Protein AF-A0A943HLJ6-F1 (afdb_monomer_lite)

Foldseek 3Di:
DDDDDPVNVVVVVVVVVVLVVVVVVVVVVVVVVVVVPPDPPDQKDWDWDWDQDPNDIDIDIDIDHDPPPD

Organism: Streptococcus parasanguinis (NCBI:txid1318)

pLDDT: mean 77.71, std 10.89, range [55.62, 92.0]

Structure (mmCIF, N/CA/C/O backbone):
data_AF-A0A943HLJ6-F1
#
_entry.id   AF-A0A943HLJ6-F1
#
loop_
_atom_site.group_PDB
_atom_site.id
_atom_site.type_symbol
_atom_site.label_atom_id
_atom_site.label_alt_id
_atom_site.label_comp_id
_atom_site.label_asym_id
_atom_site.label_entity_id
_atom_site.label_seq_id
_atom_site.pdbx_PDB_ins_code
_atom_site.Cartn_x
_atom_site.Cartn_y
_atom_site.Cartn_z
_atom_site.occupancy
_atom_site.B_iso_or_equiv
_atom_site.auth_seq_id
_atom_site.auth_comp_id
_atom_site.auth_asym_id
_atom_site.auth_atom_id
_atom_site.pdbx_PDB_model_num
ATOM 1 N N . MET A 1 1 ? -21.937 14.174 32.952 1.00 60.16 1 MET A N 1
ATOM 2 C CA . MET A 1 1 ? -20.960 13.467 32.096 1.00 60.16 1 MET A CA 1
ATOM 3 C C . MET A 1 1 ? -20.359 12.358 32.937 1.00 60.16 1 MET A C 1
ATOM 5 O O . MET A 1 1 ? -19.976 12.655 34.059 1.00 60.16 1 MET A O 1
ATOM 9 N N . LYS A 1 2 ? -20.373 11.101 32.479 1.00 70.12 2 LYS A N 1
ATOM 10 C CA . LYS A 1 2 ? -19.673 10.023 33.195 1.00 70.12 2 LYS A CA 1
ATOM 11 C C . LYS A 1 2 ? -18.180 10.147 32.889 1.00 70.12 2 LYS A C 1
ATOM 13 O O . LYS A 1 2 ? -17.828 10.241 31.715 1.00 70.12 2 LYS A O 1
ATOM 18 N N . GLU A 1 3 ? -17.342 10.200 33.919 1.00 73.56 3 GLU A N 1
ATOM 19 C CA . GLU A 1 3 ? -15.890 10.098 33.750 1.00 73.56 3 GLU A CA 1
ATOM 20 C C . GLU A 1 3 ? -15.539 8.699 33.247 1.00 73.56 3 GLU A C 1
ATOM 22 O O . GLU A 1 3 ? -16.070 7.707 33.747 1.00 73.56 3 GLU A O 1
ATOM 27 N N . LYS A 1 4 ? -14.675 8.636 32.231 1.00 82.12 4 LYS A N 1
ATOM 28 C CA . LYS A 1 4 ? -14.115 7.375 31.745 1.00 82.12 4 LYS A CA 1
ATOM 29 C C . LYS A 1 4 ? -13.007 6.928 32.686 1.00 82.12 4 LYS A C 1
ATOM 31 O O . LYS A 1 4 ? -12.226 7.746 33.172 1.00 82.12 4 LYS A O 1
ATOM 36 N N . THR A 1 5 ? -12.924 5.629 32.915 1.00 85.31 5 THR A N 1
ATOM 37 C CA . THR A 1 5 ? -11.839 5.018 33.676 1.00 85.31 5 THR A CA 1
ATOM 38 C C . THR A 1 5 ? -10.543 5.010 32.864 1.00 85.31 5 THR A C 1
ATOM 40 O O . THR A 1 5 ? -10.551 5.048 31.634 1.00 85.31 5 THR A O 1
ATOM 43 N N . TYR A 1 6 ? -9.408 4.927 33.560 1.00 75.69 6 TYR A N 1
ATOM 44 C CA . TYR A 1 6 ? -8.079 4.849 32.945 1.00 75.69 6 TYR A CA 1
ATOM 45 C C . TYR A 1 6 ? -7.975 3.743 31.876 1.00 75.69 6 TYR A C 1
ATOM 47 O O . TYR A 1 6 ? -7.407 3.966 30.809 1.00 75.69 6 TYR A O 1
ATOM 55 N N . TYR A 1 7 ? -8.585 2.581 32.125 1.00 80.19 7 TYR A N 1
ATOM 56 C CA . TYR A 1 7 ? -8.564 1.445 31.201 1.00 80.19 7 TYR A CA 1
ATOM 57 C C . TYR A 1 7 ? -9.433 1.664 29.958 1.00 80.19 7 TYR A C 1
ATOM 59 O O . TYR A 1 7 ? -9.002 1.328 28.861 1.00 80.19 7 TYR A O 1
ATOM 67 N N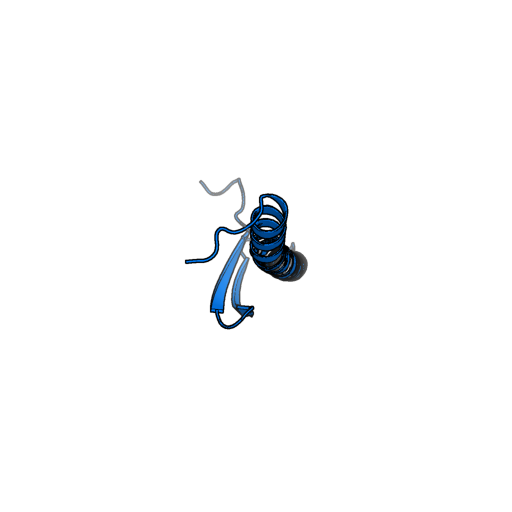 . GLU A 1 8 ? -10.601 2.299 30.094 1.00 80.06 8 GLU A N 1
ATOM 68 C CA . GLU A 1 8 ? -11.460 2.636 28.945 1.00 80.06 8 GLU A CA 1
ATOM 69 C C . GLU A 1 8 ? -10.779 3.637 27.999 1.00 80.06 8 GLU A C 1
ATOM 71 O O . GLU A 1 8 ? -10.952 3.568 26.784 1.00 80.06 8 GLU A O 1
ATOM 76 N N . VAL A 1 9 ? -9.970 4.556 28.539 1.00 78.75 9 VAL A N 1
ATOM 77 C CA . VAL A 1 9 ? -9.177 5.491 27.726 1.00 78.75 9 VAL A CA 1
ATOM 78 C C . VAL A 1 9 ? -8.076 4.756 26.956 1.00 78.75 9 VAL A C 1
ATOM 80 O O . VAL A 1 9 ? -7.886 5.026 25.771 1.00 78.75 9 VAL A O 1
ATOM 83 N N . LEU A 1 10 ? -7.376 3.811 27.591 1.00 72.38 10 LEU A N 1
ATOM 84 C CA . LEU A 1 10 ? -6.344 3.006 26.929 1.00 72.38 10 LEU A CA 1
ATOM 85 C C . LEU A 1 10 ? -6.925 2.117 25.822 1.00 72.38 10 LEU A C 1
ATOM 87 O O . LEU A 1 10 ? -6.383 2.088 24.721 1.00 72.38 10 LEU A O 1
ATOM 91 N N . GLU A 1 11 ? -8.057 1.465 26.077 1.00 75.56 11 GLU A N 1
ATOM 92 C CA . GLU A 1 11 ? -8.721 0.582 25.113 1.00 75.56 11 GLU A CA 1
ATOM 93 C C . GLU A 1 11 ? -9.232 1.360 23.880 1.00 75.56 11 GLU A C 1
ATOM 95 O O . GLU A 1 11 ? -9.146 0.891 22.741 1.00 75.56 11 GLU A O 1
ATOM 100 N N . GLU A 1 12 ? -9.701 2.600 24.071 1.00 70.69 12 GLU A N 1
ATOM 101 C CA . GLU A 1 12 ? -10.045 3.506 22.967 1.00 70.69 12 GLU A CA 1
ATOM 102 C C . GLU A 1 12 ? -8.819 3.972 22.171 1.00 70.69 12 GLU A C 1
ATOM 104 O O . GLU A 1 12 ? -8.903 4.123 20.946 1.00 70.69 12 GLU A O 1
ATOM 109 N N . MET A 1 13 ? -7.687 4.210 22.841 1.00 66.44 13 MET A N 1
ATOM 110 C CA . MET A 1 13 ? -6.432 4.577 22.182 1.00 66.44 13 MET A CA 1
ATOM 111 C C . MET A 1 13 ? -5.87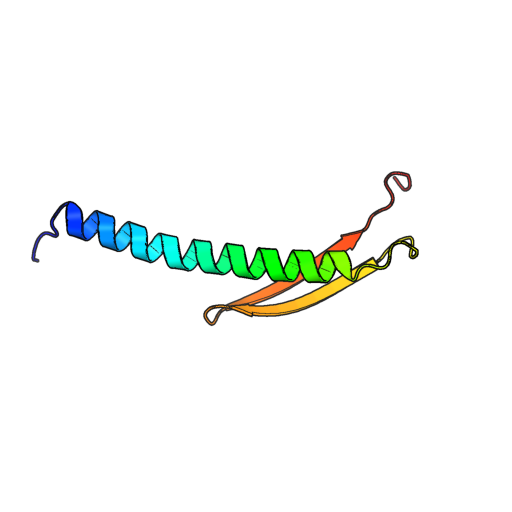2 3.410 21.365 1.00 66.44 13 MET A C 1
ATOM 113 O O . MET A 1 13 ? -5.480 3.623 20.219 1.00 66.44 13 MET A O 1
ATOM 117 N N . GLU A 1 14 ? -5.900 2.189 21.899 1.00 64.31 14 GLU A N 1
ATOM 118 C CA . GLU A 1 14 ? -5.481 0.975 21.191 1.00 64.31 14 GLU A CA 1
ATOM 119 C C . GLU A 1 14 ? -6.371 0.681 19.981 1.00 64.31 14 GLU A C 1
ATOM 121 O O . GLU A 1 14 ? -5.847 0.469 18.889 1.00 64.31 14 GLU A O 1
ATOM 126 N N . ARG A 1 15 ? -7.702 0.770 20.116 1.00 65.75 15 ARG A N 1
ATOM 127 C CA . ARG A 1 15 ? -8.633 0.596 18.981 1.00 65.75 15 ARG A CA 1
ATOM 128 C C . ARG A 1 15 ? -8.473 1.656 17.894 1.00 65.75 15 ARG A C 1
ATOM 130 O O . ARG A 1 15 ? -8.628 1.364 16.710 1.00 65.75 15 ARG A O 1
ATOM 137 N N . LYS A 1 16 ? -8.182 2.907 18.263 1.00 64.38 16 LYS A N 1
ATOM 138 C CA . LYS A 1 16 ? -7.883 3.951 17.269 1.00 64.38 16 LYS A CA 1
ATOM 139 C C . LYS A 1 16 ? -6.557 3.686 16.564 1.00 64.38 16 LYS A C 1
ATOM 141 O O . LYS A 1 16 ? -6.489 3.864 15.348 1.00 64.38 16 LYS A O 1
ATOM 146 N N . ASN A 1 17 ? -5.537 3.242 17.297 1.00 61.78 17 ASN A N 1
ATOM 147 C CA . ASN A 1 17 ? -4.228 2.926 16.729 1.00 61.78 17 ASN A CA 1
ATOM 148 C C . ASN A 1 17 ? -4.261 1.693 15.821 1.00 61.78 17 ASN A C 1
ATOM 150 O O . ASN A 1 17 ? -3.628 1.717 14.769 1.00 61.78 17 ASN A O 1
ATOM 154 N N . SER A 1 18 ? -5.021 0.653 16.179 1.00 63.25 18 SER A N 1
ATOM 155 C CA . SER A 1 18 ? -5.086 -0.589 15.398 1.00 63.25 18 SER A CA 1
ATOM 156 C C . SER A 1 18 ? -5.562 -0.323 13.971 1.00 63.25 18 SER A C 1
ATOM 158 O O . SER A 1 18 ? -4.907 -0.736 13.022 1.00 63.25 18 SER A O 1
ATOM 160 N N . SER A 1 19 ? -6.616 0.486 13.817 1.00 73.75 19 SER A N 1
ATOM 161 C CA . SER A 1 19 ? -7.166 0.833 12.500 1.00 73.75 19 SER A CA 1
ATOM 162 C C . SER A 1 19 ? -6.180 1.588 11.602 1.00 73.75 19 SER A C 1
ATOM 164 O O . SER A 1 19 ? -6.174 1.401 10.389 1.00 73.75 19 SER A O 1
ATOM 166 N N . GLN A 1 20 ? -5.328 2.448 12.173 1.00 77.31 20 GLN A N 1
ATOM 167 C CA . GLN A 1 20 ? -4.304 3.146 11.394 1.00 77.31 20 GLN A CA 1
ATOM 168 C C . GLN A 1 20 ? -3.145 2.224 11.036 1.00 77.31 20 GLN A C 1
ATOM 170 O O . GLN A 1 20 ? -2.608 2.319 9.935 1.00 77.31 20 GLN A O 1
ATOM 175 N N . TYR A 1 21 ? -2.776 1.327 11.946 1.00 80.44 21 TYR A N 1
ATOM 176 C CA . TYR A 1 21 ? -1.709 0.366 11.717 1.00 80.44 21 TYR A CA 1
ATOM 177 C C . TYR A 1 21 ? -2.084 -0.656 10.636 1.00 80.44 21 TYR A C 1
ATOM 179 O O . TYR A 1 21 ? -1.265 -0.956 9.773 1.00 80.44 21 TYR A O 1
ATOM 187 N N . GLU A 1 22 ? -3.336 -1.115 10.622 1.00 82.31 22 GLU A N 1
ATOM 188 C CA . GLU A 1 22 ? -3.891 -1.966 9.562 1.00 82.31 22 GLU A CA 1
ATOM 189 C C . GLU A 1 22 ? -3.829 -1.277 8.191 1.00 82.31 22 GLU A C 1
ATOM 191 O O . GLU A 1 22 ? -3.309 -1.858 7.241 1.00 82.31 22 GLU A O 1
ATOM 196 N N . ILE A 1 23 ? -4.233 -0.002 8.096 1.00 86.81 23 ILE A N 1
ATOM 197 C CA . ILE A 1 23 ? -4.119 0.769 6.844 1.00 86.81 23 ILE A CA 1
ATOM 198 C C . ILE A 1 23 ? -2.658 0.862 6.380 1.00 86.81 23 ILE A C 1
ATOM 200 O O . ILE A 1 23 ? -2.375 0.729 5.190 1.00 86.81 23 ILE A O 1
ATOM 204 N N . LEU A 1 24 ? -1.719 1.107 7.299 1.00 86.19 24 LEU A N 1
ATOM 205 C CA . LEU A 1 24 ? -0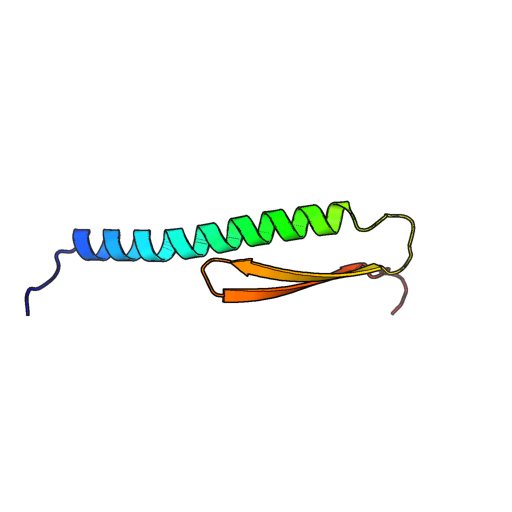.295 1.192 6.963 1.00 86.19 24 LEU A CA 1
ATOM 206 C C . LEU A 1 24 ? 0.263 -0.150 6.475 1.00 86.19 24 LEU A C 1
ATOM 208 O O . LEU A 1 24 ? 1.062 -0.162 5.537 1.00 86.19 24 LEU A O 1
ATOM 212 N N . LEU A 1 25 ? -0.165 -1.262 7.076 1.00 89.12 25 LEU A N 1
ATOM 213 C CA . LEU A 1 25 ? 0.204 -2.609 6.640 1.00 89.12 25 LEU A CA 1
ATOM 214 C C . LEU A 1 25 ? -0.317 -2.894 5.227 1.00 89.12 25 LEU A C 1
ATOM 216 O O . LEU A 1 25 ? 0.473 -3.269 4.361 1.00 89.12 25 LEU A O 1
ATOM 220 N N . GLU A 1 26 ? -1.599 -2.633 4.964 1.00 90.44 26 GLU A N 1
ATOM 221 C CA . GLU A 1 26 ? -2.206 -2.843 3.642 1.00 90.44 26 GLU A CA 1
ATOM 222 C C . GLU A 1 26 ? -1.535 -1.986 2.557 1.00 90.44 26 GLU A C 1
ATOM 224 O O . GLU A 1 26 ? -1.171 -2.490 1.491 1.00 90.44 26 GLU A O 1
ATOM 229 N N . LEU A 1 27 ? -1.284 -0.700 2.834 1.00 90.56 27 LEU A N 1
ATOM 230 C CA . LEU A 1 27 ? -0.528 0.166 1.923 1.00 90.56 27 LEU A CA 1
ATOM 231 C C . LEU A 1 27 ? 0.885 -0.378 1.669 1.00 90.56 27 LEU A C 1
ATOM 233 O O . LEU A 1 27 ? 1.363 -0.348 0.533 1.00 90.56 27 LEU A O 1
ATOM 237 N N . GLY A 1 28 ? 1.547 -0.897 2.706 1.00 89.62 28 GLY A N 1
ATOM 238 C CA . GLY A 1 28 ? 2.867 -1.516 2.602 1.00 89.62 28 GLY A CA 1
ATOM 239 C C . GLY A 1 28 ? 2.884 -2.725 1.665 1.00 89.62 28 GLY A C 1
ATOM 240 O O . GLY A 1 28 ? 3.751 -2.818 0.790 1.00 89.62 28 GLY A O 1
ATOM 241 N N . GLU A 1 29 ? 1.907 -3.623 1.793 1.00 91.19 29 GLU A N 1
ATOM 242 C CA . GLU A 1 29 ? 1.770 -4.802 0.929 1.00 91.19 29 GLU A CA 1
ATOM 243 C C . GLU A 1 29 ? 1.523 -4.423 -0.537 1.00 91.19 29 GLU A C 1
ATOM 245 O O . GLU A 1 29 ? 2.143 -4.990 -1.448 1.00 91.19 29 GLU A O 1
ATOM 250 N N . ILE A 1 30 ? 0.673 -3.418 -0.778 1.00 90.44 30 ILE A N 1
ATOM 251 C CA . ILE A 1 30 ? 0.385 -2.910 -2.125 1.00 90.44 30 ILE A CA 1
ATOM 252 C C . ILE A 1 30 ? 1.646 -2.319 -2.755 1.00 90.44 30 ILE A C 1
ATOM 254 O O . ILE A 1 30 ? 2.010 -2.694 -3.876 1.00 90.44 30 ILE A O 1
ATOM 258 N N . CYS A 1 31 ? 2.353 -1.453 -2.026 1.00 88.94 31 CYS A N 1
ATOM 259 C CA . CYS A 1 31 ? 3.612 -0.870 -2.478 1.00 88.94 31 CYS A CA 1
ATOM 260 C C . CYS A 1 31 ? 4.641 -1.955 -2.819 1.00 88.94 31 CYS A C 1
ATOM 262 O O . CYS A 1 31 ? 5.253 -1.917 -3.887 1.00 88.94 31 CYS A O 1
ATOM 264 N N . PHE A 1 32 ? 4.799 -2.966 -1.963 1.00 89.00 32 PHE A N 1
ATOM 265 C CA . PHE A 1 32 ? 5.733 -4.067 -2.198 1.00 89.00 32 PHE A CA 1
ATOM 266 C C . PHE A 1 32 ? 5.393 -4.870 -3.462 1.00 89.00 32 PHE A C 1
ATOM 268 O O . PHE A 1 32 ? 6.280 -5.204 -4.255 1.00 89.00 32 PHE A O 1
ATOM 275 N N . SER A 1 33 ? 4.107 -5.142 -3.692 1.00 87.44 33 SER A N 1
ATOM 276 C CA . SER A 1 33 ? 3.624 -5.799 -4.911 1.00 87.44 33 SER A CA 1
ATOM 277 C C . SER A 1 33 ? 3.904 -4.960 -6.162 1.00 87.44 33 SER A C 1
ATOM 279 O O . SER A 1 33 ? 4.363 -5.487 -7.179 1.00 87.44 33 SER A O 1
ATOM 281 N N . MET A 1 34 ? 3.693 -3.643 -6.089 1.00 86.06 34 MET A N 1
ATOM 282 C CA . MET A 1 34 ? 3.994 -2.721 -7.187 1.00 86.06 34 MET A CA 1
ATOM 283 C C . MET A 1 34 ? 5.493 -2.670 -7.496 1.00 86.06 34 MET A C 1
ATOM 285 O O . MET A 1 34 ? 5.856 -2.787 -8.665 1.00 86.06 34 MET A O 1
ATOM 289 N N . ILE A 1 35 ? 6.354 -2.589 -6.474 1.00 84.62 35 ILE A N 1
ATOM 290 C CA . ILE A 1 35 ? 7.819 -2.605 -6.626 1.00 84.62 35 ILE A CA 1
ATOM 291 C C . ILE A 1 35 ? 8.280 -3.899 -7.297 1.00 84.62 35 ILE A C 1
ATOM 293 O O . ILE A 1 35 ? 9.047 -3.851 -8.252 1.00 84.62 35 ILE A O 1
ATOM 297 N N . LYS A 1 36 ? 7.769 -5.062 -6.872 1.00 84.00 36 LYS A N 1
ATOM 298 C CA . LYS A 1 36 ? 8.098 -6.350 -7.512 1.00 84.00 36 LYS A CA 1
ATOM 299 C C . LYS A 1 36 ? 7.761 -6.392 -9.003 1.00 84.00 36 LYS A C 1
ATOM 301 O O . LYS A 1 36 ? 8.388 -7.144 -9.743 1.00 84.00 36 LYS A O 1
ATOM 306 N N . ARG A 1 37 ? 6.746 -5.638 -9.432 1.00 79.56 37 ARG A N 1
ATOM 307 C CA . ARG A 1 37 ? 6.300 -5.568 -10.830 1.00 79.56 37 ARG A CA 1
ATOM 308 C C . ARG A 1 37 ? 7.045 -4.513 -11.647 1.00 79.56 37 ARG A C 1
ATOM 310 O O . ARG A 1 37 ? 6.892 -4.498 -12.871 1.00 79.56 37 ARG A O 1
ATOM 317 N N . ILE A 1 38 ? 7.796 -3.613 -11.016 1.00 77.12 38 ILE A N 1
ATOM 318 C CA . ILE A 1 38 ? 8.707 -2.722 -11.732 1.00 77.12 38 ILE A CA 1
ATOM 319 C C . ILE A 1 38 ? 9.816 -3.612 -12.298 1.00 77.12 38 ILE A C 1
ATOM 321 O O . ILE A 1 38 ? 10.570 -4.252 -11.569 1.00 77.12 38 ILE A O 1
ATOM 325 N N . ASN A 1 39 ? 9.795 -3.780 -13.618 1.00 67.06 39 ASN A N 1
ATOM 326 C CA . ASN A 1 39 ? 10.671 -4.708 -14.312 1.00 67.06 39 ASN A CA 1
ATOM 327 C C . ASN A 1 39 ? 12.094 -4.135 -14.302 1.00 67.06 39 ASN A C 1
ATOM 329 O O . ASN A 1 39 ? 12.288 -3.002 -14.734 1.00 67.06 39 ASN A O 1
ATOM 333 N N . ARG A 1 40 ? 13.080 -4.921 -13.852 1.00 63.91 40 ARG A N 1
ATOM 334 C CA . ARG A 1 40 ? 14.476 -4.483 -13.621 1.00 63.91 40 ARG A CA 1
ATOM 335 C C . ARG A 1 40 ? 15.235 -4.033 -14.881 1.00 63.91 40 ARG A C 1
ATOM 337 O O . ARG A 1 40 ? 16.388 -3.630 -14.787 1.00 63.91 40 ARG A O 1
ATOM 344 N N . GLU A 1 41 ? 14.621 -4.143 -16.056 1.00 58.66 41 GLU A N 1
ATOM 345 C CA . GLU A 1 41 ? 15.252 -3.887 -17.355 1.00 58.66 41 GLU A CA 1
ATOM 346 C C . GLU A 1 41 ? 14.916 -2.510 -17.952 1.00 58.66 41 GLU A C 1
ATOM 348 O O . GLU A 1 41 ? 15.519 -2.121 -18.951 1.00 58.66 41 GLU A O 1
ATOM 353 N N . GLN A 1 42 ? 13.983 -1.743 -17.371 1.00 55.75 42 GLN A N 1
ATOM 354 C CA . GLN A 1 42 ? 13.622 -0.419 -17.889 1.00 55.75 42 GLN A CA 1
ATOM 355 C C . GLN A 1 42 ? 14.169 0.702 -17.004 1.00 55.75 42 GLN A C 1
ATOM 357 O O . GLN A 1 42 ? 13.815 0.837 -15.841 1.00 55.75 42 GLN A O 1
ATOM 362 N N . VAL A 1 43 ? 15.006 1.549 -17.613 1.00 56.44 43 VAL A N 1
ATOM 363 C CA . VAL A 1 43 ? 15.824 2.612 -16.992 1.00 56.44 43 VAL A CA 1
ATOM 364 C C . VAL A 1 43 ? 15.017 3.699 -16.258 1.00 56.44 43 VAL A C 1
ATOM 366 O O . VAL A 1 43 ? 15.607 4.522 -15.564 1.00 56.44 43 VAL A O 1
ATOM 369 N N . ARG A 1 44 ? 13.686 3.701 -16.363 1.00 59.62 44 ARG A N 1
ATOM 370 C CA . ARG A 1 44 ? 12.754 4.528 -15.583 1.00 59.62 44 ARG A CA 1
ATOM 371 C C . ARG A 1 44 ? 11.365 3.922 -15.712 1.00 59.62 44 ARG A C 1
ATOM 373 O O . ARG A 1 44 ? 10.808 3.911 -16.807 1.00 59.62 44 ARG A O 1
ATOM 380 N N . THR A 1 45 ? 10.800 3.458 -14.605 1.00 67.44 45 THR A N 1
ATOM 381 C CA . THR A 1 45 ? 9.411 2.993 -14.567 1.00 67.44 45 THR A CA 1
ATOM 382 C C . THR A 1 45 ? 8.662 3.800 -13.520 1.00 67.44 45 THR A C 1
ATOM 384 O O . THR A 1 45 ? 9.027 3.769 -12.346 1.00 67.44 45 THR A O 1
ATOM 387 N N . VAL A 1 46 ? 7.621 4.513 -13.951 1.00 68.88 46 VAL A N 1
ATOM 388 C CA . VAL A 1 46 ? 6.629 5.128 -13.063 1.00 68.88 46 VAL A CA 1
ATOM 389 C C . VAL A 1 46 ? 5.385 4.254 -13.107 1.00 68.88 46 VAL A C 1
ATOM 391 O O . VAL A 1 46 ? 4.856 3.978 -14.185 1.00 68.88 46 VAL A O 1
ATOM 394 N N . ARG A 1 47 ? 4.930 3.783 -11.946 1.00 75.12 47 ARG A N 1
ATOM 395 C CA . ARG A 1 47 ? 3.632 3.115 -11.805 1.00 75.12 47 ARG A CA 1
ATOM 396 C C . ARG A 1 47 ? 2.746 3.928 -10.886 1.00 75.12 47 ARG A C 1
ATOM 398 O O . ARG A 1 47 ? 3.166 4.257 -9.781 1.00 75.12 47 ARG A O 1
ATOM 405 N N . GLU A 1 48 ? 1.524 4.166 -11.337 1.00 81.81 48 GLU A N 1
ATOM 406 C CA . GLU A 1 48 ? 0.483 4.840 -10.573 1.00 81.81 48 GLU A CA 1
ATOM 407 C C . GLU A 1 48 ? -0.693 3.889 -10.370 1.00 81.81 48 GLU A C 1
ATOM 409 O O . GLU A 1 48 ? -1.115 3.208 -11.307 1.00 81.81 48 GLU A O 1
ATOM 414 N N . THR A 1 49 ? -1.195 3.827 -9.140 1.00 85.44 49 THR A N 1
ATOM 415 C CA . THR A 1 49 ? -2.378 3.042 -8.780 1.00 85.44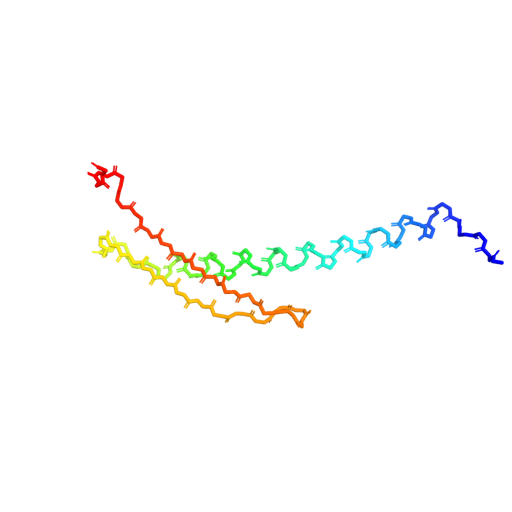 49 THR A CA 1
ATOM 416 C C . THR A 1 49 ? -3.228 3.843 -7.807 1.00 85.44 49 THR A C 1
ATOM 418 O O . THR A 1 49 ? -2.717 4.373 -6.819 1.00 85.44 49 THR A O 1
ATOM 421 N N . GLU A 1 50 ? -4.532 3.879 -8.056 1.00 90.25 50 GLU A N 1
ATOM 422 C CA . GLU A 1 50 ? -5.518 4.348 -7.088 1.00 90.25 50 GLU A CA 1
ATOM 423 C C . GLU A 1 50 ? -6.001 3.177 -6.228 1.00 90.25 50 GLU A C 1
ATOM 425 O O . GLU A 1 50 ? -6.288 2.089 -6.734 1.00 90.25 50 GLU A O 1
ATOM 430 N N . VAL A 1 51 ? -6.082 3.394 -4.919 1.00 89.69 51 VAL A N 1
ATOM 431 C CA . VAL A 1 51 ? -6.493 2.387 -3.940 1.00 89.69 51 VAL A CA 1
ATOM 432 C C . VAL A 1 51 ? -7.497 3.003 -2.980 1.00 89.69 51 VAL A C 1
ATOM 434 O O . VAL A 1 51 ? -7.257 4.074 -2.424 1.00 89.69 51 VAL A O 1
ATOM 437 N N . THR A 1 52 ? -8.599 2.305 -2.729 1.00 90.69 52 THR A N 1
ATOM 438 C CA . THR A 1 52 ? -9.559 2.684 -1.690 1.00 90.69 52 THR A CA 1
ATOM 439 C C . THR A 1 52 ? -9.357 1.806 -0.461 1.00 90.69 52 THR A C 1
ATOM 441 O O . THR A 1 52 ? -9.613 0.608 -0.524 1.00 90.69 52 THR A O 1
ATOM 444 N N . LEU A 1 53 ? -8.933 2.401 0.657 1.00 86.50 53 LEU A N 1
ATOM 445 C CA . LEU A 1 53 ? -8.742 1.724 1.943 1.00 86.50 53 LEU A CA 1
ATOM 446 C C . LEU A 1 53 ? -9.535 2.436 3.033 1.00 86.50 53 LEU A C 1
ATOM 448 O O . LEU A 1 53 ? -9.459 3.657 3.173 1.00 86.50 53 LEU A O 1
ATOM 452 N N . ASN A 1 54 ? -10.307 1.672 3.807 1.00 84.94 54 ASN A N 1
ATOM 453 C CA . ASN A 1 54 ? -11.141 2.177 4.902 1.00 84.94 54 ASN A CA 1
ATOM 454 C C . ASN A 1 54 ? -11.974 3.430 4.525 1.00 84.94 54 ASN A C 1
ATOM 456 O O . ASN A 1 54 ? -12.016 4.427 5.248 1.00 84.94 54 ASN A O 1
ATOM 460 N N . GLY A 1 55 ? -12.576 3.409 3.328 1.00 83.25 55 GLY A N 1
ATOM 461 C CA . GLY A 1 55 ? -13.401 4.502 2.794 1.00 83.25 55 GLY A CA 1
ATOM 462 C C . GLY A 1 55 ? -12.636 5.747 2.322 1.00 83.25 55 GLY A C 1
ATOM 463 O O . GLY A 1 55 ? -13.266 6.728 1.931 1.00 83.25 55 GLY A O 1
ATOM 464 N N . LYS A 1 56 ? -11.299 5.731 2.343 1.00 87.56 56 LYS A N 1
ATOM 465 C CA . LYS A 1 56 ? -10.437 6.801 1.825 1.00 87.56 56 LYS A CA 1
ATOM 466 C C . LYS A 1 56 ? -9.762 6.364 0.532 1.00 87.56 56 LYS A C 1
ATOM 468 O O . LYS A 1 56 ? -9.377 5.207 0.398 1.00 87.56 56 LYS A O 1
ATOM 473 N N . ASN A 1 57 ? -9.577 7.307 -0.387 1.00 91.06 57 ASN A N 1
ATOM 474 C CA . ASN A 1 57 ? -8.871 7.074 -1.643 1.00 91.06 57 ASN A CA 1
ATOM 475 C C . ASN A 1 57 ? -7.425 7.556 -1.533 1.00 91.06 57 ASN A C 1
ATOM 477 O O . ASN A 1 57 ? -7.163 8.665 -1.065 1.00 91.06 57 ASN A O 1
ATOM 481 N N . TYR A 1 58 ? -6.507 6.717 -1.988 1.00 87.75 58 TYR A N 1
ATOM 482 C CA . TYR A 1 58 ? -5.073 6.944 -2.005 1.00 87.75 58 TYR A CA 1
ATOM 483 C C . TYR A 1 58 ? -4.571 6.800 -3.438 1.00 87.75 58 TYR A C 1
ATOM 485 O O . TYR A 1 58 ? -4.956 5.865 -4.136 1.00 87.75 58 TYR A O 1
ATOM 493 N N . GLN A 1 59 ? -3.683 7.696 -3.858 1.00 92.00 59 GLN A N 1
ATOM 494 C CA . GLN A 1 59 ? -2.924 7.553 -5.096 1.00 92.00 59 GLN A CA 1
ATOM 495 C C . GLN A 1 59 ? -1.486 7.190 -4.727 1.00 92.00 59 GLN A C 1
ATOM 497 O O . GLN A 1 59 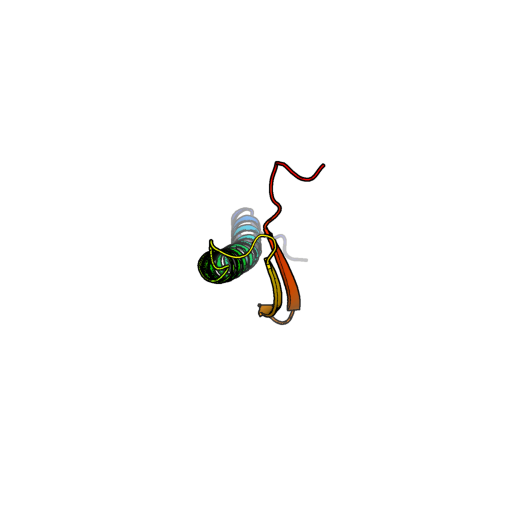? -0.841 7.901 -3.956 1.00 92.00 59 GLN A O 1
ATOM 502 N N . ILE A 1 60 ? -1.001 6.064 -5.248 1.00 89.75 60 ILE A N 1
ATOM 503 C CA . ILE A 1 60 ? 0.349 5.559 -4.995 1.00 89.75 60 ILE A CA 1
ATOM 504 C C . ILE A 1 60 ? 1.146 5.659 -6.289 1.00 89.75 60 ILE A C 1
ATOM 506 O O . ILE A 1 60 ? 0.807 5.000 -7.272 1.00 89.75 60 ILE A O 1
ATOM 510 N N . THR A 1 61 ? 2.229 6.433 -6.254 1.00 88.81 61 THR A N 1
ATOM 511 C CA . THR A 1 61 ? 3.192 6.551 -7.352 1.00 88.81 61 THR A CA 1
ATOM 512 C C . THR A 1 61 ? 4.532 5.976 -6.910 1.00 88.81 61 THR A C 1
ATOM 514 O O . THR A 1 61 ? 5.084 6.392 -5.893 1.00 88.81 61 THR A O 1
ATOM 517 N N . ILE A 1 62 ? 5.064 5.020 -7.672 1.00 85.31 62 ILE A N 1
ATOM 518 C CA . ILE A 1 62 ? 6.395 4.444 -7.444 1.00 85.31 62 ILE A CA 1
ATOM 519 C C . ILE A 1 62 ? 7.255 4.715 -8.669 1.00 85.31 62 ILE A C 1
ATOM 521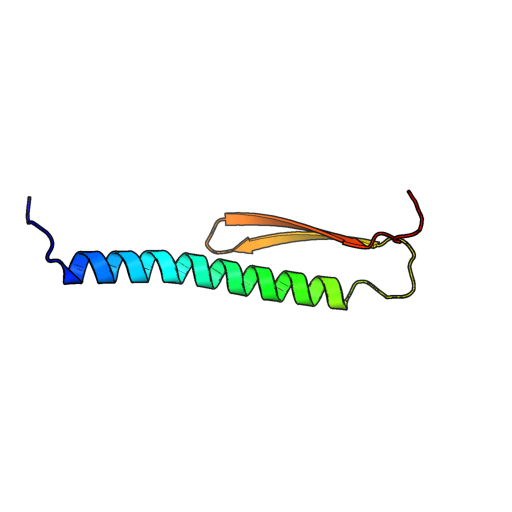 O O . ILE A 1 62 ? 6.876 4.356 -9.784 1.00 85.31 62 ILE A O 1
ATOM 525 N N . GLU A 1 63 ? 8.409 5.337 -8.441 1.00 84.12 63 GLU A N 1
ATOM 526 C CA . GLU A 1 63 ? 9.369 5.715 -9.471 1.00 84.12 63 GLU A CA 1
ATOM 527 C C . GLU A 1 63 ? 10.743 5.112 -9.157 1.00 84.12 63 GLU A C 1
ATOM 529 O O . GLU A 1 63 ? 11.316 5.358 -8.095 1.00 84.12 63 GLU A O 1
ATOM 534 N N . GLU A 1 64 ? 11.292 4.350 -10.102 1.00 78.88 64 GLU A N 1
ATOM 535 C CA . GLU A 1 64 ? 12.694 3.929 -10.066 1.00 78.88 64 GLU A CA 1
ATOM 536 C C . GLU A 1 64 ? 13.568 4.950 -10.811 1.00 78.88 64 GLU A C 1
ATOM 538 O O . GLU A 1 64 ? 13.353 5.226 -11.996 1.00 78.88 64 GLU A O 1
ATOM 543 N N . ARG A 1 65 ? 14.564 5.520 -10.118 1.00 75.75 65 ARG A N 1
ATOM 544 C CA . ARG A 1 65 ? 15.525 6.479 -10.684 1.00 75.75 65 ARG A CA 1
ATOM 545 C C . ARG A 1 65 ? 16.924 5.874 -10.722 1.00 75.75 65 ARG A C 1
ATOM 547 O O . ARG A 1 65 ? 17.417 5.387 -9.708 1.00 75.75 65 ARG A O 1
ATOM 554 N N . SER A 1 66 ? 17.590 5.966 -11.875 1.00 72.19 66 SER A N 1
ATOM 555 C CA . SER A 1 66 ? 19.016 5.640 -11.975 1.00 72.19 66 SER A CA 1
ATOM 556 C C . SER A 1 66 ? 19.837 6.618 -11.122 1.00 72.19 66 SER A C 1
ATOM 558 O O . SER A 1 66 ? 19.683 7.830 -11.302 1.00 72.19 66 SER A O 1
ATOM 560 N N . PRO A 1 67 ? 20.738 6.131 -10.250 1.00 68.62 67 PRO A N 1
ATOM 561 C CA . PRO A 1 67 ? 21.580 6.988 -9.415 1.00 68.62 67 PRO A CA 1
ATOM 562 C C . PRO A 1 67 ? 22.606 7.806 -10.220 1.00 68.62 67 PRO A C 1
ATOM 564 O O . PRO A 1 67 ? 23.231 8.703 -9.668 1.00 68.62 67 PRO A O 1
ATOM 567 N N . TRP A 1 68 ? 22.773 7.524 -11.518 1.00 65.06 68 TRP A N 1
ATOM 568 C CA . TRP A 1 68 ? 23.801 8.125 -12.377 1.00 65.06 68 TRP A CA 1
ATOM 569 C C . TRP A 1 68 ? 23.294 9.253 -13.292 1.00 65.06 68 TRP A C 1
ATOM 571 O O . TRP A 1 68 ? 24.085 9.822 -14.034 1.00 65.06 68 TRP A O 1
ATOM 581 N N . ASN A 1 69 ? 21.999 9.586 -13.247 1.00 56.12 69 ASN A N 1
ATOM 582 C CA . ASN A 1 69 ? 21.415 10.717 -13.981 1.00 56.12 69 ASN A CA 1
ATOM 583 C C . ASN A 1 69 ? 21.060 11.842 -12.994 1.00 56.12 69 ASN A C 1
ATOM 585 O O . ASN A 1 69 ? 19.886 12.000 -12.647 1.00 56.12 69 ASN A O 1
ATOM 589 N N . THR A 1 70 ? 22.071 12.579 -12.525 1.00 55.62 70 THR A N 1
ATOM 590 C CA . THR A 1 70 ? 21.917 13.899 -11.882 1.00 55.62 70 THR A CA 1
ATOM 591 C C . THR A 1 70 ? 22.667 14.929 -12.707 1.00 55.62 70 THR A C 1
ATOM 593 O O . THR A 1 70 ? 23.803 14.606 -13.118 1.00 55.62 70 THR A O 1
#

Sequence (70 aa):
MKEKTYYEVLEEMERKNSSQYEILLELGEICFSMIKRINREQVRTVRETEVTLNGKNYQITIEERSPWNT

Radius of gyration: 19.32 Å; chains: 1; bounding box: 45×20×52 Å

Secondary structure (DSSP, 8-state):
-PPPPHHHHHHHHHHHHHHHHHHHHHHHHHHHHHHHHS-TTSS--EEEEEEEETTEEEEEEEE---TT--